Protein AF-A0A950MRL7-F1 (afdb_monomer_lite)

Structure (mmCIF, N/CA/C/O backbone):
data_AF-A0A950MRL7-F1
#
_entry.id   AF-A0A950MRL7-F1
#
loop_
_atom_site.group_PDB
_atom_site.id
_atom_site.type_symbol
_atom_site.label_atom_id
_atom_site.label_alt_id
_atom_site.label_comp_id
_atom_site.label_asym_id
_atom_site.label_entity_id
_atom_site.label_seq_id
_atom_site.pdbx_PDB_ins_code
_atom_site.Cartn_x
_atom_site.Cartn_y
_atom_site.Cartn_z
_atom_site.occupancy
_atom_site.B_iso_or_equiv
_atom_site.auth_seq_id
_atom_site.auth_comp_id
_atom_site.auth_asym_id
_atom_site.auth_atom_id
_atom_site.pdbx_PDB_model_num
ATOM 1 N N . GLU A 1 1 ? 23.176 -2.720 6.064 1.00 44.22 1 GLU A N 1
ATOM 2 C CA . GLU A 1 1 ? 22.655 -3.941 5.406 1.00 44.22 1 GLU A CA 1
ATOM 3 C C . GLU A 1 1 ? 21.243 -3.789 4.824 1.00 44.22 1 GLU A C 1
ATOM 5 O O . GLU A 1 1 ? 20.884 -4.613 3.999 1.00 44.22 1 GLU A O 1
ATOM 10 N N . ALA A 1 2 ? 20.467 -2.739 5.143 1.00 49.69 2 ALA A N 1
ATOM 11 C CA . ALA A 1 2 ? 19.161 -2.498 4.505 1.00 49.69 2 ALA A CA 1
ATOM 12 C C . ALA A 1 2 ? 19.255 -1.856 3.101 1.00 49.69 2 ALA A C 1
ATOM 14 O O . ALA A 1 2 ? 18.451 -2.177 2.233 1.00 49.69 2 ALA A O 1
ATOM 15 N N . ASP A 1 3 ? 20.269 -1.020 2.854 1.00 51.56 3 ASP A N 1
ATOM 16 C CA . ASP A 1 3 ? 20.373 -0.226 1.614 1.00 51.56 3 ASP A CA 1
ATOM 17 C C . ASP A 1 3 ? 20.724 -1.041 0.360 1.00 51.56 3 ASP A C 1
ATOM 19 O O . ASP A 1 3 ? 20.540 -0.576 -0.758 1.00 51.56 3 ASP A O 1
ATOM 23 N N . ALA A 1 4 ? 21.224 -2.270 0.517 1.00 53.81 4 ALA A N 1
ATOM 24 C CA . ALA A 1 4 ? 21.680 -3.088 -0.610 1.00 53.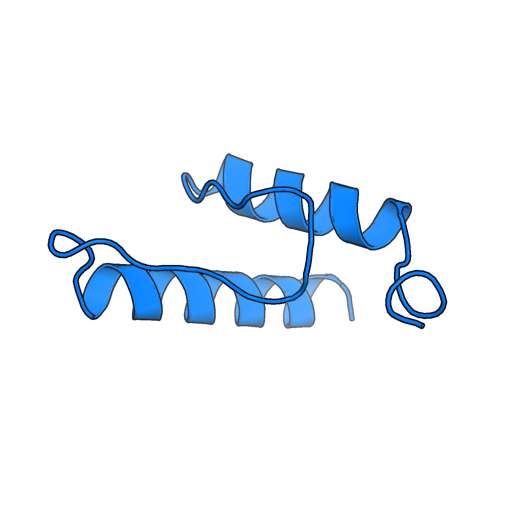81 4 ALA A CA 1
ATOM 25 C C . ALA A 1 4 ? 20.531 -3.729 -1.422 1.00 53.81 4 ALA A C 1
ATOM 27 O O . ALA A 1 4 ? 20.797 -4.384 -2.426 1.00 53.81 4 ALA A O 1
ATOM 28 N N . ILE A 1 5 ? 19.275 -3.573 -0.979 1.00 58.81 5 ILE A N 1
ATOM 29 C CA . ILE A 1 5 ? 18.077 -4.207 -1.570 1.00 58.81 5 ILE A CA 1
ATOM 30 C C . ILE A 1 5 ? 17.068 -3.147 -2.072 1.00 58.81 5 ILE A C 1
ATOM 32 O O . ILE A 1 5 ? 15.990 -3.490 -2.552 1.00 58.81 5 ILE A O 1
ATOM 36 N N . LEU A 1 6 ? 17.397 -1.855 -1.983 1.00 62.88 6 LEU A N 1
ATOM 37 C CA . LEU A 1 6 ? 16.482 -0.767 -2.332 1.00 62.88 6 LEU A CA 1
ATOM 38 C C . LEU A 1 6 ? 16.736 -0.290 -3.770 1.00 62.88 6 LEU A C 1
ATOM 40 O O . LEU A 1 6 ? 17.778 0.289 -4.077 1.00 62.88 6 LEU A O 1
ATOM 44 N N . ASP A 1 7 ? 15.780 -0.561 -4.660 1.00 80.06 7 ASP A N 1
ATOM 45 C CA . ASP A 1 7 ? 15.723 0.019 -6.004 1.00 80.06 7 ASP A CA 1
ATOM 46 C C . ASP A 1 7 ? 15.006 1.373 -5.918 1.00 80.06 7 ASP A C 1
ATOM 48 O O . ASP A 1 7 ? 13.790 1.436 -5.728 1.00 80.06 7 ASP A O 1
ATOM 52 N N . SER A 1 8 ? 15.774 2.457 -6.050 1.00 81.62 8 SER A N 1
ATOM 53 C CA . SER A 1 8 ? 15.264 3.823 -5.903 1.00 81.62 8 SER A CA 1
ATOM 54 C C . SER A 1 8 ? 14.181 4.183 -6.924 1.00 81.62 8 SER A C 1
ATOM 56 O O . SER A 1 8 ? 13.296 4.981 -6.604 1.00 81.62 8 SER A O 1
ATOM 58 N N . ASP A 1 9 ? 14.226 3.626 -8.136 1.00 86.56 9 ASP A N 1
ATOM 59 C CA . ASP A 1 9 ? 13.213 3.907 -9.153 1.00 86.56 9 ASP A CA 1
ATOM 60 C C . ASP A 1 9 ? 11.920 3.166 -8.808 1.00 86.56 9 ASP A C 1
ATOM 62 O O . ASP A 1 9 ? 10.835 3.753 -8.845 1.00 86.56 9 ASP A O 1
ATOM 66 N N . MET A 1 10 ? 12.028 1.903 -8.381 1.00 86.44 10 MET A N 1
ATOM 67 C CA . MET A 1 10 ? 10.877 1.123 -7.927 1.00 86.44 10 MET A CA 1
ATOM 68 C C . MET A 1 10 ? 10.197 1.761 -6.706 1.00 86.44 10 MET A C 1
ATOM 70 O O . MET A 1 10 ? 8.966 1.825 -6.656 1.00 86.44 10 MET A O 1
ATOM 74 N N . GLU A 1 11 ? 10.977 2.284 -5.754 1.00 87.94 11 GLU A N 1
ATOM 75 C CA . GLU A 1 11 ? 10.468 3.018 -4.587 1.00 87.94 11 GLU A CA 1
ATOM 76 C C . GLU A 1 11 ? 9.655 4.254 -4.989 1.00 87.94 11 GLU A C 1
ATOM 78 O O . GLU A 1 11 ? 8.523 4.436 -4.535 1.00 87.94 11 GLU A O 1
ATOM 83 N N . HIS A 1 12 ? 10.174 5.075 -5.904 1.00 89.25 12 HIS A N 1
ATOM 84 C CA . HIS A 1 12 ? 9.435 6.238 -6.387 1.00 89.25 12 HIS A CA 1
ATOM 85 C C . HIS A 1 12 ? 8.141 5.850 -7.104 1.00 89.25 12 HIS A C 1
ATOM 87 O O . HIS A 1 12 ? 7.102 6.487 -6.897 1.00 89.25 12 HIS A O 1
ATOM 93 N N . ILE A 1 13 ? 8.176 4.808 -7.938 1.00 92.19 13 ILE A N 1
ATOM 94 C CA . ILE A 1 13 ? 6.995 4.358 -8.676 1.00 92.19 13 ILE A CA 1
ATOM 95 C C . ILE A 1 13 ? 5.905 3.917 -7.696 1.00 92.19 13 ILE A C 1
ATOM 97 O O . ILE A 1 13 ? 4.754 4.341 -7.846 1.00 92.19 13 ILE A O 1
ATOM 101 N N . ILE A 1 14 ? 6.236 3.109 -6.683 1.00 91.62 14 ILE A N 1
ATOM 102 C CA . ILE A 1 14 ? 5.231 2.646 -5.723 1.00 91.62 14 ILE A CA 1
ATOM 103 C C . ILE A 1 14 ? 4.674 3.800 -4.882 1.00 91.62 14 ILE A C 1
ATOM 105 O O . ILE A 1 14 ? 3.458 3.869 -4.676 1.00 91.62 14 ILE A O 1
ATOM 109 N N . HIS A 1 15 ? 5.511 4.757 -4.462 1.00 92.31 15 HIS A N 1
ATOM 110 C CA . HIS A 1 15 ? 5.042 5.947 -3.742 1.00 92.31 15 HIS A CA 1
ATOM 111 C C . HIS A 1 15 ? 4.060 6.757 -4.579 1.00 92.31 15 HIS A C 1
ATOM 113 O O . HIS A 1 15 ? 2.978 7.089 -4.096 1.00 92.31 15 HIS A O 1
ATOM 119 N N . LEU A 1 16 ? 4.380 7.019 -5.848 1.00 93.81 16 LEU A N 1
ATOM 120 C CA . LEU A 1 16 ? 3.487 7.740 -6.757 1.00 93.81 16 LEU A CA 1
ATOM 121 C C . LEU A 1 16 ? 2.203 6.951 -7.051 1.00 93.81 16 LEU A C 1
ATOM 123 O O . LEU A 1 16 ? 1.114 7.530 -7.097 1.00 93.81 16 LEU A O 1
ATOM 127 N N . TYR A 1 17 ? 2.298 5.631 -7.222 1.00 95.12 17 TYR A N 1
ATOM 128 C CA . TYR A 1 17 ? 1.146 4.766 -7.471 1.00 95.12 17 TYR A CA 1
ATOM 129 C C . TYR A 1 17 ? 0.142 4.807 -6.313 1.00 95.12 17 TYR A C 1
ATOM 131 O O . TYR A 1 17 ? -1.068 4.931 -6.544 1.00 95.12 17 TYR A O 1
ATOM 139 N N . LEU A 1 18 ? 0.634 4.710 -5.078 1.00 95.06 18 LEU A N 1
ATOM 140 C CA . LEU A 1 18 ? -0.183 4.752 -3.867 1.00 95.06 18 LEU A CA 1
ATOM 141 C C . LEU A 1 18 ? -0.716 6.167 -3.602 1.00 95.06 18 LEU A C 1
ATOM 143 O O . LEU A 1 18 ? -1.907 6.320 -3.313 1.00 95.06 18 LEU A O 1
ATOM 147 N N . LEU A 1 19 ? 0.105 7.202 -3.811 1.00 95.50 19 LEU A N 1
ATOM 148 C CA . LEU A 1 19 ? -0.291 8.602 -3.636 1.00 95.50 19 LEU A CA 1
ATOM 149 C C . LEU A 1 19 ? -1.476 8.971 -4.536 1.00 95.50 19 LEU A C 1
ATOM 151 O O . LEU A 1 19 ? -2.459 9.541 -4.064 1.00 95.50 19 LEU A O 1
ATOM 155 N N . ASN A 1 20 ? -1.443 8.552 -5.805 1.00 96.12 20 ASN A N 1
ATOM 156 C CA . ASN A 1 20 ? -2.546 8.746 -6.755 1.00 96.12 20 ASN A CA 1
ATOM 157 C C . ASN A 1 20 ? -3.843 8.011 -6.360 1.00 96.12 20 ASN A C 1
ATOM 159 O O . ASN A 1 20 ? -4.897 8.254 -6.943 1.00 96.12 20 ASN A O 1
ATOM 163 N N . ARG A 1 21 ? -3.785 7.118 -5.365 1.00 96.06 21 ARG A N 1
ATOM 164 C CA . ARG A 1 21 ? -4.927 6.389 -4.787 1.00 96.06 21 ARG A CA 1
ATOM 165 C C . ARG A 1 21 ? -5.270 6.860 -3.375 1.00 96.06 21 ARG A C 1
ATOM 167 O O . ARG A 1 21 ? -6.065 6.209 -2.694 1.00 96.06 21 ARG A O 1
ATOM 174 N N . GLY A 1 22 ? -4.702 7.985 -2.938 1.00 95.88 22 GLY A N 1
ATOM 175 C CA . GLY A 1 22 ? -4.932 8.568 -1.618 1.00 95.88 22 GLY A CA 1
ATOM 176 C C . GLY A 1 22 ? -4.283 7.789 -0.473 1.00 95.88 22 GLY A C 1
ATOM 177 O O . GLY A 1 22 ? -4.754 7.890 0.656 1.00 95.88 22 GLY A O 1
ATOM 178 N N . LEU A 1 23 ? -3.247 6.995 -0.757 1.00 94.81 23 LEU A N 1
ATOM 179 C CA . LEU A 1 23 ? -2.451 6.278 0.236 1.00 94.81 23 LEU A CA 1
ATOM 180 C C . LEU A 1 23 ? -1.062 6.912 0.304 1.00 94.81 23 LEU A C 1
ATOM 182 O O . LEU A 1 23 ? -0.325 6.913 -0.678 1.00 94.81 23 LEU A O 1
ATOM 186 N N . LEU A 1 24 ? -0.707 7.455 1.465 1.00 92.31 24 LEU A N 1
ATOM 187 C CA . LEU A 1 24 ? 0.600 8.060 1.700 1.00 92.31 24 LEU A CA 1
ATOM 188 C C . LEU A 1 24 ? 1.435 7.129 2.576 1.00 92.31 24 LEU A C 1
ATOM 190 O O . LEU A 1 24 ? 1.033 6.814 3.694 1.00 92.31 24 LEU A O 1
ATOM 194 N N . ILE A 1 25 ? 2.598 6.719 2.074 1.00 90.12 25 ILE A N 1
ATOM 195 C CA . ILE A 1 25 ? 3.581 5.943 2.834 1.00 90.12 25 ILE A CA 1
ATOM 196 C C . ILE A 1 25 ? 4.894 6.715 2.935 1.00 90.12 25 ILE A C 1
ATOM 198 O O . ILE A 1 25 ? 5.223 7.515 2.058 1.00 90.1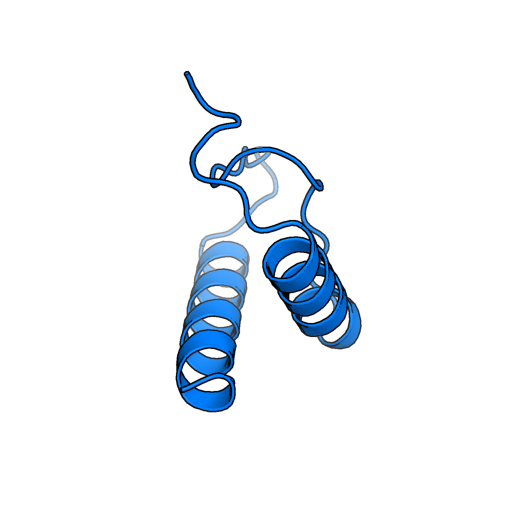2 25 ILE A O 1
ATOM 202 N N . THR A 1 26 ? 5.629 6.515 4.027 1.00 86.12 26 T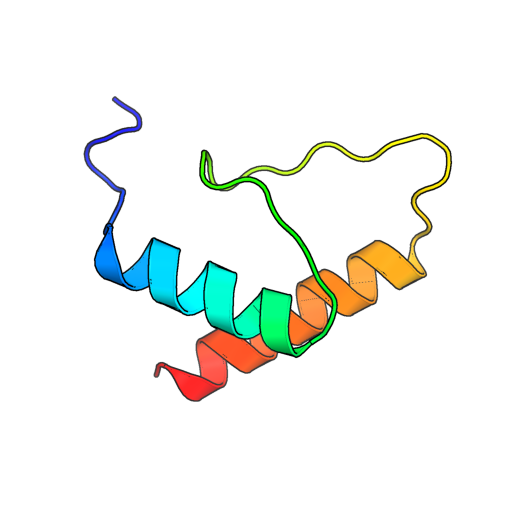HR A N 1
ATOM 203 C CA . THR A 1 26 ? 6.943 7.138 4.207 1.00 86.12 26 THR A CA 1
ATOM 204 C C . THR A 1 26 ? 7.974 6.480 3.293 1.00 86.12 26 THR A C 1
ATOM 206 O O . THR A 1 26 ? 7.941 5.258 3.139 1.00 86.12 26 THR A O 1
ATOM 209 N N . PRO A 1 27 ? 8.923 7.246 2.730 1.00 70.00 27 PRO A N 1
ATOM 210 C CA . PRO A 1 27 ? 9.842 6.730 1.730 1.00 70.00 27 PRO A CA 1
ATOM 211 C C . PRO A 1 27 ? 11.064 6.052 2.347 1.00 70.00 27 PRO A C 1
ATOM 213 O O . PRO A 1 27 ? 12.173 6.388 1.982 1.00 70.00 27 PRO A O 1
ATOM 216 N N . PHE A 1 28 ? 10.882 5.151 3.315 1.00 64.62 28 PHE A N 1
ATOM 217 C CA . PHE A 1 28 ? 11.980 4.391 3.917 1.00 64.62 28 PHE A CA 1
ATOM 218 C C . PHE A 1 28 ? 11.437 3.112 4.553 1.00 64.62 28 PHE A C 1
ATOM 220 O O . PHE A 1 28 ? 10.491 3.183 5.337 1.00 64.62 28 PHE A O 1
ATOM 227 N N . HIS A 1 29 ? 12.117 1.989 4.309 1.00 68.56 29 HIS A N 1
ATOM 228 C CA . HIS A 1 29 ? 11.805 0.650 4.823 1.00 68.56 29 HIS A CA 1
ATOM 229 C C . HIS A 1 29 ? 10.518 0.031 4.248 1.00 68.56 29 HIS A C 1
ATOM 231 O O . HIS A 1 29 ? 9.481 0.671 4.119 1.00 68.56 29 HIS A O 1
ATOM 237 N N . ASN A 1 30 ? 10.553 -1.281 4.003 1.00 74.94 30 ASN A N 1
ATOM 238 C CA . ASN A 1 30 ? 9.374 -2.085 3.651 1.00 74.94 30 ASN A CA 1
ATOM 239 C C . ASN A 1 30 ? 8.537 -2.422 4.901 1.00 74.94 30 ASN A C 1
ATOM 241 O O . ASN A 1 30 ? 8.160 -3.569 5.133 1.00 74.94 30 ASN A O 1
ATOM 245 N N . MET A 1 31 ? 8.319 -1.424 5.759 1.00 83.56 31 MET A N 1
ATOM 246 C CA . MET A 1 31 ? 7.597 -1.533 7.022 1.00 83.56 31 MET A CA 1
ATOM 247 C C . MET A 1 31 ? 6.743 -0.291 7.247 1.00 83.56 31 MET A C 1
ATOM 249 O O . MET A 1 31 ? 7.140 0.820 6.908 1.00 83.56 31 MET A O 1
ATOM 253 N N . LEU A 1 32 ? 5.587 -0.479 7.880 1.00 87.19 32 LEU A N 1
ATOM 254 C CA . LEU A 1 32 ? 4.670 0.601 8.223 1.00 87.19 32 LEU A CA 1
ATOM 255 C C . LEU A 1 32 ? 4.274 0.515 9.692 1.00 87.19 32 LEU A C 1
ATOM 257 O O . LEU A 1 32 ? 3.995 -0.564 10.213 1.00 87.19 32 LEU A O 1
ATOM 261 N N . LEU A 1 33 ? 4.242 1.674 10.348 1.00 88.75 33 LEU A N 1
ATOM 262 C CA . LEU A 1 33 ? 3.706 1.835 11.694 1.00 88.75 33 LEU A CA 1
ATOM 263 C C . LEU A 1 33 ? 2.278 2.367 11.603 1.00 88.75 33 LEU A C 1
ATOM 265 O O . LEU A 1 33 ? 2.000 3.306 10.858 1.00 88.75 33 LEU A O 1
ATOM 269 N N . THR A 1 34 ? 1.381 1.784 12.389 1.00 91.50 34 THR A N 1
ATOM 270 C CA . THR A 1 34 ? -0.023 2.194 12.476 1.00 91.50 34 THR A CA 1
ATOM 271 C C . THR A 1 34 ? -0.266 3.000 13.748 1.00 91.50 34 THR A C 1
ATOM 273 O O . THR A 1 34 ? 0.387 2.775 14.769 1.00 91.50 34 THR A O 1
ATOM 276 N N . CYS A 1 35 ? -1.230 3.918 13.720 1.00 93.81 35 CYS A N 1
ATOM 277 C CA . CYS A 1 35 ? -1.665 4.650 14.910 1.00 93.81 35 CYS A CA 1
ATOM 278 C C . CYS A 1 35 ? -2.969 4.045 15.469 1.00 93.81 35 CYS A C 1
ATOM 280 O O . CYS A 1 35 ? -3.618 3.262 14.777 1.00 93.81 35 CYS A O 1
ATOM 282 N N . PRO A 1 36 ? -3.411 4.410 16.689 1.00 96.81 36 PRO A N 1
ATOM 283 C CA . PRO A 1 36 ? -4.657 3.887 17.264 1.00 96.81 36 PRO A CA 1
ATOM 284 C C . PRO A 1 36 ? -5.923 4.165 16.436 1.00 96.81 36 PRO A C 1
ATOM 286 O O . PRO A 1 36 ? -6.939 3.512 16.644 1.00 96.81 36 PRO A O 1
ATOM 289 N N . GLN A 1 37 ? -5.876 5.143 15.526 1.00 97.44 37 GLN A N 1
ATOM 290 C CA . GLN A 1 37 ? -6.980 5.467 14.621 1.00 97.44 37 GLN A CA 1
ATOM 291 C C . GLN A 1 37 ? -6.995 4.582 13.362 1.00 97.44 37 GLN A C 1
ATOM 293 O O . GLN A 1 37 ? -8.021 4.517 12.690 1.00 97.44 37 GLN A O 1
ATOM 298 N N . THR A 1 38 ? -5.890 3.905 13.029 1.00 96.25 38 THR A N 1
ATOM 299 C CA . THR A 1 38 ? -5.822 3.011 11.868 1.00 96.25 38 THR A CA 1
ATOM 300 C C . THR A 1 38 ? -6.783 1.841 12.051 1.00 96.25 38 THR A C 1
ATOM 302 O O . THR A 1 38 ? -6.708 1.102 13.033 1.00 96.25 38 THR A O 1
ATOM 305 N N . THR A 1 39 ? -7.680 1.658 11.089 1.00 97.75 39 THR A N 1
ATOM 306 C CA . THR A 1 39 ? -8.657 0.569 11.083 1.00 97.75 39 THR A CA 1
ATOM 307 C C . THR A 1 39 ? -8.180 -0.602 10.227 1.00 97.75 39 THR A C 1
ATOM 309 O O . TH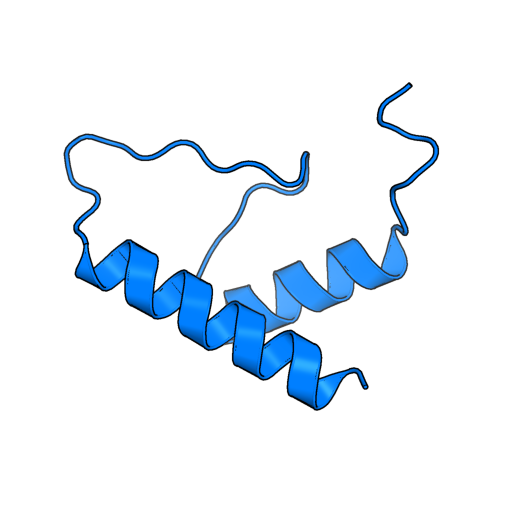R A 1 39 ? -7.286 -0.465 9.393 1.00 97.75 39 THR A O 1
ATOM 312 N N . VAL A 1 40 ? -8.818 -1.766 10.384 1.00 97.38 40 VAL A N 1
ATOM 313 C CA . VAL A 1 40 ? -8.565 -2.932 9.517 1.00 97.38 40 VAL A CA 1
ATOM 314 C C . VAL A 1 40 ? -8.853 -2.598 8.049 1.00 97.38 40 VAL A C 1
ATOM 316 O O . VAL A 1 40 ? -8.072 -2.962 7.180 1.00 97.38 40 VAL A O 1
ATOM 319 N N . ALA A 1 41 ? -9.897 -1.809 7.778 1.00 97.94 41 ALA A N 1
ATOM 320 C CA . ALA A 1 41 ? -10.235 -1.377 6.424 1.00 97.94 41 ALA A CA 1
ATOM 321 C C . ALA A 1 41 ? -9.143 -0.502 5.777 1.00 97.94 41 ALA A C 1
ATOM 323 O O . ALA A 1 41 ? -8.940 -0.579 4.564 1.00 97.94 41 ALA A O 1
ATOM 324 N N . ASP A 1 42 ? -8.420 0.305 6.563 1.00 96.38 42 ASP A N 1
ATOM 325 C CA . ASP A 1 42 ? -7.282 1.082 6.055 1.00 96.38 42 ASP A CA 1
ATOM 326 C C . ASP A 1 42 ? -6.129 0.161 5.632 1.00 96.38 42 ASP A C 1
ATOM 328 O O . ASP A 1 42 ? -5.518 0.375 4.581 1.00 96.38 42 ASP A O 1
ATOM 332 N N . ILE A 1 43 ? -5.869 -0.893 6.418 1.00 95.81 43 ILE A N 1
ATOM 333 C CA . ILE A 1 43 ? -4.857 -1.910 6.101 1.00 95.81 43 ILE A CA 1
ATOM 334 C C . ILE A 1 43 ? -5.265 -2.697 4.854 1.00 95.81 43 ILE A C 1
ATOM 336 O O . ILE A 1 43 ? -4.464 -2.819 3.929 1.00 95.81 43 ILE A O 1
ATOM 340 N N . ASP A 1 44 ? -6.509 -3.166 4.781 1.00 97.44 44 ASP A N 1
ATOM 341 C CA . ASP A 1 44 ? -7.011 -3.920 3.629 1.00 97.44 44 ASP A CA 1
ATOM 342 C C . ASP A 1 44 ? -6.912 -3.098 2.340 1.00 97.44 44 ASP A C 1
ATOM 344 O O . ASP A 1 44 ? -6.457 -3.592 1.307 1.00 97.44 44 ASP A O 1
ATOM 348 N N . ARG A 1 45 ? -7.269 -1.807 2.396 1.00 97.12 45 ARG A N 1
ATOM 349 C CA . ARG A 1 45 ? -7.137 -0.893 1.254 1.00 97.12 45 ARG A CA 1
ATOM 350 C C . ARG A 1 45 ? -5.687 -0.767 0.789 1.00 97.12 45 ARG A C 1
ATOM 352 O O . ARG A 1 45 ? -5.446 -0.739 -0.418 1.00 97.12 45 ARG A O 1
ATOM 359 N N . LEU A 1 46 ? -4.737 -0.672 1.719 1.00 95.62 46 LEU A N 1
ATOM 360 C CA . LEU A 1 46 ? -3.316 -0.609 1.392 1.00 95.62 46 LEU A CA 1
ATOM 361 C C . LEU A 1 46 ? -2.830 -1.911 0.743 1.00 95.62 46 LEU A C 1
ATOM 363 O O . LEU A 1 46 ? -2.183 -1.851 -0.301 1.00 95.62 46 LEU A O 1
ATOM 367 N N . VAL A 1 47 ? -3.160 -3.066 1.327 1.00 95.56 47 VAL A N 1
ATOM 368 C CA . VAL A 1 47 ? -2.752 -4.384 0.812 1.00 95.56 47 VAL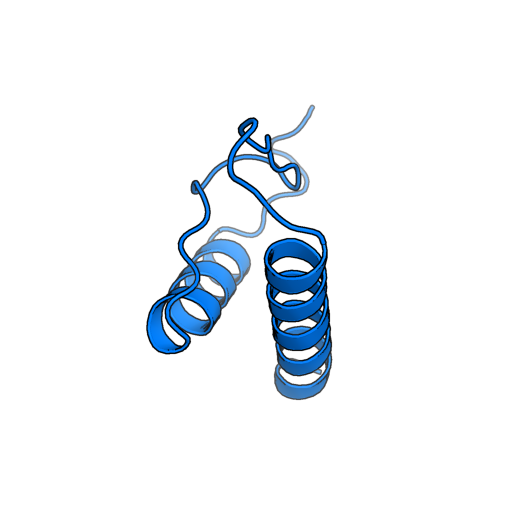 A CA 1
ATOM 369 C C . VAL A 1 47 ? -3.322 -4.618 -0.588 1.00 95.56 47 VAL A C 1
ATOM 371 O O . VAL A 1 47 ? -2.578 -4.963 -1.500 1.00 95.56 47 VAL A O 1
ATOM 374 N N . LEU A 1 48 ? -4.606 -4.322 -0.809 1.00 97.50 48 LEU A N 1
ATOM 375 C CA . LEU A 1 48 ? -5.237 -4.438 -2.129 1.00 97.50 48 LEU A CA 1
ATOM 376 C C . LEU A 1 48 ? -4.595 -3.516 -3.176 1.00 97.50 48 LEU A C 1
ATOM 378 O O . LEU A 1 48 ? -4.427 -3.902 -4.337 1.00 97.50 48 LEU A O 1
ATOM 382 N N . ALA A 1 49 ? -4.242 -2.286 -2.790 1.00 96.44 49 ALA A N 1
ATOM 383 C CA . ALA A 1 49 ? -3.551 -1.359 -3.680 1.00 96.44 49 ALA A CA 1
ATOM 384 C C . ALA A 1 49 ? -2.133 -1.845 -4.014 1.00 96.44 49 ALA A C 1
ATOM 386 O O . ALA A 1 49 ? -1.701 -1.706 -5.158 1.00 96.44 49 ALA A O 1
ATOM 387 N N . PHE A 1 50 ? -1.436 -2.445 -3.047 1.00 94.06 50 PHE A N 1
ATOM 388 C CA . PHE A 1 50 ? -0.125 -3.052 -3.249 1.00 94.06 50 PHE A CA 1
ATOM 389 C C . PHE A 1 50 ? -0.195 -4.268 -4.185 1.00 94.06 50 PHE A C 1
ATOM 391 O O . PHE A 1 50 ? 0.560 -4.338 -5.151 1.00 94.06 50 PHE A O 1
ATOM 398 N N . ASP A 1 51 ? -1.151 -5.178 -3.989 1.00 96.25 51 ASP A N 1
ATOM 399 C CA . ASP A 1 51 ? -1.360 -6.319 -4.892 1.00 96.25 51 ASP A CA 1
ATOM 400 C C . ASP A 1 51 ? -1.675 -5.858 -6.322 1.00 96.25 51 ASP A C 1
ATOM 402 O O . ASP A 1 51 ? -1.126 -6.371 -7.300 1.00 96.25 51 ASP A O 1
ATOM 406 N N . SER A 1 52 ? -2.513 -4.825 -6.450 1.00 96.81 52 SER A N 1
ATOM 407 C CA . SER A 1 52 ? -2.825 -4.205 -7.742 1.00 96.81 52 SER A CA 1
ATOM 408 C C . SER A 1 52 ? -1.590 -3.586 -8.401 1.00 96.81 52 SER A C 1
ATOM 410 O O . SER A 1 52 ? -1.458 -3.641 -9.624 1.00 96.81 52 SER A O 1
ATOM 412 N N . PHE A 1 53 ? -0.688 -2.998 -7.612 1.00 95.00 53 PHE A N 1
ATOM 413 C CA . PHE A 1 53 ? 0.587 -2.481 -8.097 1.00 95.00 53 PHE A CA 1
ATOM 414 C C . PHE A 1 53 ? 1.464 -3.611 -8.640 1.00 95.00 53 PHE A C 1
ATOM 416 O O . PHE A 1 53 ? 1.885 -3.536 -9.791 1.00 95.00 53 PHE A O 1
ATOM 423 N N . VAL A 1 54 ? 1.657 -4.688 -7.870 1.00 93.56 54 VAL A N 1
ATOM 424 C CA . VAL A 1 54 ? 2.465 -5.854 -8.272 1.00 93.56 54 VAL A CA 1
ATOM 425 C C . VAL A 1 54 ? 1.944 -6.487 -9.565 1.00 93.56 54 VAL A C 1
ATOM 427 O O . VAL A 1 54 ? 2.736 -6.867 -10.424 1.00 93.56 54 VAL A O 1
ATOM 430 N N . CYS A 1 55 ? 0.624 -6.578 -9.741 1.00 95.19 55 CYS A N 1
ATOM 431 C CA . CYS A 1 55 ? 0.021 -7.051 -10.990 1.00 95.19 55 CYS A CA 1
ATOM 432 C C . CYS A 1 55 ? 0.231 -6.097 -12.176 1.00 95.19 55 CYS A C 1
ATOM 434 O O . CYS A 1 55 ? 0.223 -6.558 -13.311 1.00 95.19 55 CYS A O 1
ATOM 436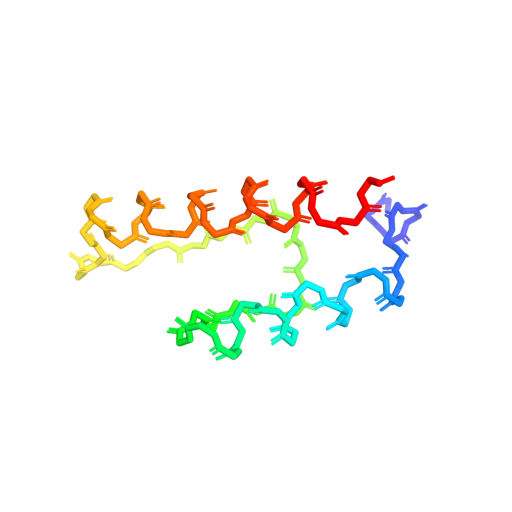 N N . ALA A 1 56 ? 0.384 -4.792 -11.936 1.00 92.50 56 ALA A N 1
ATOM 437 C CA . ALA A 1 56 ? 0.547 -3.783 -12.983 1.00 92.50 56 ALA A CA 1
ATOM 438 C C . ALA A 1 56 ? 2.005 -3.579 -13.429 1.00 92.50 56 ALA A C 1
ATOM 440 O O . ALA A 1 56 ? 2.222 -3.075 -14.528 1.00 92.50 56 ALA A O 1
ATOM 441 N N . VAL A 1 57 ? 2.982 -3.918 -12.579 1.00 88.06 57 VAL A N 1
ATOM 442 C CA . VAL A 1 57 ? 4.424 -3.802 -12.888 1.00 88.06 57 VAL A CA 1
ATOM 443 C C . VAL A 1 57 ? 5.086 -5.124 -13.283 1.00 88.06 57 VAL A C 1
ATOM 445 O O . VAL A 1 57 ? 6.266 -5.125 -13.631 1.00 88.06 57 VAL A O 1
ATOM 448 N N . LYS A 1 58 ? 4.347 -6.236 -13.214 1.00 66.69 58 LYS A N 1
ATOM 449 C CA . LYS A 1 58 ? 4.714 -7.501 -13.865 1.00 66.69 58 LYS A CA 1
ATOM 450 C C . LYS A 1 58 ? 4.498 -7.414 -15.370 1.00 66.69 58 LYS A C 1
ATOM 452 O O . LYS A 1 58 ? 5.346 -7.985 -16.087 1.00 66.69 58 LYS A O 1
#

pLDDT: mean 86.83, std 13.94, range [44.22, 97.94]

Secondary structure (DSSP, 8-state):
--GGG--HHHHHHHHHHHHTTT----SSSS--PPPTT--HHHHHHHHHHHHHHHHHH-

Foldseek 3Di:
DQVVPDDPVVLVVLQVQCVVVVHHDDSDDPDDDDDPPDDPVNVVVVVVSVVVVVVVVD

Sequence (58 aa):
EADAILDSDMEHIIHLYLLNRGLLITPFHNMLLTCPQTTVADIDRLVLAFDSFVCAVK

Radius of gyration: 12.17 Å; chains: 1; bounding box: 33×16×31 Å